Protein AF-A0A2H0A1R1-F1 (afdb_monomer_lite)

Secondary structure (DSSP, 8-state):
-HHHHHHHHHTT-S--EEE-TTS----TT-SSPPPPPSS-EEE-----STTHHHHHHHHHHHHHHHHHHHHHTT-------------HHHHHHTTGGG---EE-SSSEEEE-TTS---PPTTPEEEE---SS-S--S-SHHHHHHHHHHHHH--TT--

Radius of gyration: 24.11 Å; chains: 1; bounding box: 46×32×75 Å

Sequence (158 aa):
SDLIAEIFYDFGLQGVVVESPDVDSDLDWADNPLPRPQEHAVIGYFPKNAELPERCRILETRLSRLTQSFRTQSIDMTCRIAYHDIDEEDWAESWKQYFFTEKITDTLVVKPTWRDYTPNPGEIILEIDPGMAFGTGTHPTTRLCIALIEKYLRPGDT

Foldseek 3Di:
DVVLVVLLVVVVAPDKDWADLPDDLPPVVDPDGDDRDPDIDIGTDDPPDPCVVVSVVVSVVVVVVVCVVVVVVVDNDDDDDDDDDDDPVCVVCVVVVVFAWDDLDPAEIEHAPPDDDDDDPRHDYDHDHDDPDPQSRPDPVSSVVVVVCVVPPDPPDD

Structure (mmCIF, N/CA/C/O backbone):
data_AF-A0A2H0A1R1-F1
#
_entry.id   AF-A0A2H0A1R1-F1
#
loop_
_atom_site.group_PDB
_atom_site.id
_atom_site.type_symbol
_atom_site.label_atom_id
_atom_site.label_alt_id
_atom_site.label_comp_id
_atom_site.label_asym_id
_atom_site.label_entity_id
_atom_site.label_seq_id
_atom_site.pdbx_PDB_ins_code
_atom_site.Cartn_x
_atom_site.Cartn_y
_atom_site.Cartn_z
_atom_site.occupancy
_atom_site.B_iso_or_equiv
_atom_site.auth_seq_id
_atom_site.auth_comp_id
_atom_site.auth_asym_id
_atom_site.auth_atom_id
_atom_site.pdbx_PDB_model_num
ATOM 1 N N . SER A 1 1 ? 8.185 -14.318 -19.144 1.00 68.94 1 SER A N 1
ATOM 2 C CA . SER A 1 1 ? 8.447 -13.397 -18.019 1.00 68.94 1 SER A CA 1
ATOM 3 C C . SER A 1 1 ? 9.938 -13.233 -17.769 1.00 68.94 1 SER A C 1
ATOM 5 O O . SER A 1 1 ? 10.424 -12.113 -17.832 1.00 68.94 1 SER A O 1
ATOM 7 N N . ASP A 1 2 ? 10.676 -14.324 -17.557 1.00 77.25 2 ASP A N 1
ATOM 8 C CA . ASP A 1 2 ? 12.016 -14.283 -16.948 1.00 77.25 2 ASP A CA 1
ATOM 9 C C . ASP A 1 2 ? 13.058 -13.551 -17.802 1.00 77.25 2 ASP A C 1
ATOM 11 O O . ASP A 1 2 ? 13.763 -12.682 -17.306 1.00 77.25 2 ASP A O 1
ATOM 15 N N . LEU A 1 3 ? 13.060 -13.786 -19.117 1.00 80.00 3 LEU A N 1
ATOM 16 C CA . LEU A 1 3 ? 13.933 -13.069 -20.059 1.00 80.00 3 LEU A CA 1
ATOM 17 C C . LEU A 1 3 ? 13.684 -11.554 -20.083 1.00 80.00 3 LEU A C 1
ATOM 19 O O . LEU A 1 3 ? 14.591 -10.770 -20.342 1.00 80.00 3 LEU A O 1
ATOM 23 N N . ILE A 1 4 ? 12.437 -11.134 -19.853 1.00 82.38 4 ILE A N 1
ATOM 24 C CA . ILE A 1 4 ? 12.088 -9.714 -19.779 1.00 82.38 4 ILE A CA 1
ATOM 25 C C . ILE A 1 4 ? 12.510 -9.167 -18.411 1.00 82.38 4 ILE A C 1
ATOM 27 O O . ILE A 1 4 ? 13.081 -8.085 -18.361 1.00 82.38 4 ILE A O 1
ATOM 31 N N . ALA A 1 5 ? 12.305 -9.919 -17.324 1.00 83.62 5 ALA A N 1
ATOM 32 C CA . ALA A 1 5 ? 12.756 -9.551 -15.981 1.00 83.62 5 ALA A CA 1
ATOM 33 C C . ALA A 1 5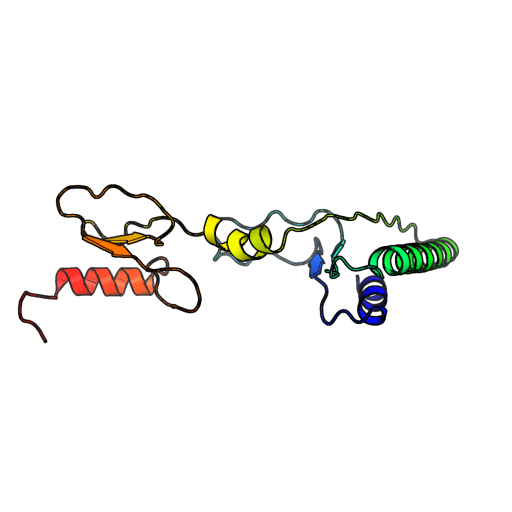 ? 14.281 -9.340 -15.908 1.00 83.62 5 ALA A C 1
ATOM 35 O O . ALA A 1 5 ? 14.726 -8.362 -15.311 1.00 83.62 5 ALA A O 1
ATOM 36 N N . GLU A 1 6 ? 15.077 -10.171 -16.589 1.00 83.94 6 GLU A N 1
ATOM 37 C CA . GLU A 1 6 ? 16.533 -9.988 -16.699 1.00 83.94 6 GLU A CA 1
ATOM 38 C C . GLU A 1 6 ? 16.920 -8.623 -17.282 1.00 83.94 6 GLU A C 1
ATOM 40 O O . GLU A 1 6 ? 17.839 -7.975 -16.783 1.00 83.94 6 GLU A O 1
ATOM 45 N N . ILE A 1 7 ? 16.177 -8.127 -18.280 1.00 84.75 7 ILE A N 1
ATOM 46 C CA . ILE A 1 7 ? 16.421 -6.792 -18.846 1.00 84.75 7 ILE A CA 1
ATOM 47 C C . ILE A 1 7 ? 16.263 -5.713 -17.768 1.00 84.75 7 ILE A C 1
ATOM 49 O O . ILE A 1 7 ? 17.050 -4.771 -17.748 1.00 84.75 7 ILE A O 1
ATOM 53 N N . PHE A 1 8 ? 15.280 -5.839 -16.872 1.00 85.06 8 PHE A N 1
ATOM 54 C CA . PHE A 1 8 ? 15.079 -4.893 -15.770 1.00 85.06 8 PHE A CA 1
ATOM 55 C C . PHE A 1 8 ? 16.181 -4.993 -14.707 1.00 85.06 8 PHE A C 1
ATOM 57 O O . PHE A 1 8 ? 16.644 -3.958 -14.223 1.00 85.06 8 PHE A O 1
ATOM 64 N N . TYR A 1 9 ? 16.641 -6.201 -14.374 1.00 84.62 9 TYR A N 1
ATOM 65 C CA . TYR A 1 9 ? 17.745 -6.394 -13.427 1.00 84.62 9 TYR A CA 1
ATOM 66 C C . TYR A 1 9 ? 19.061 -5.791 -13.931 1.00 84.62 9 TYR A C 1
ATOM 68 O O . TYR A 1 9 ? 19.786 -5.170 -13.154 1.00 84.62 9 TYR A O 1
ATOM 76 N N . ASP A 1 10 ? 19.322 -5.851 -15.237 1.00 84.19 10 ASP A N 1
ATOM 77 C CA . ASP A 1 10 ? 20.468 -5.180 -15.863 1.00 84.19 10 ASP A CA 1
ATOM 78 C C . ASP A 1 10 ? 20.434 -3.649 -15.715 1.00 84.19 10 ASP A C 1
ATOM 80 O O . ASP A 1 10 ? 21.479 -2.996 -15.738 1.00 84.19 10 ASP A O 1
ATOM 84 N N . PHE A 1 11 ? 19.249 -3.056 -15.538 1.00 80.12 11 PHE A N 1
ATOM 85 C CA . PHE A 1 11 ? 19.101 -1.631 -15.225 1.00 80.12 11 PHE A CA 1
ATOM 86 C C . PHE A 1 11 ? 19.274 -1.306 -13.733 1.00 80.12 11 PHE A C 1
ATOM 88 O O . PHE A 1 11 ? 19.057 -0.162 -13.320 1.00 80.12 11 PHE A O 1
ATOM 95 N N . GLY A 1 12 ? 19.677 -2.288 -12.925 1.00 79.56 12 GLY A N 1
ATOM 96 C CA . GLY A 1 12 ? 19.939 -2.130 -11.498 1.00 79.56 12 GLY A CA 1
ATOM 97 C C . GLY A 1 12 ? 18.691 -2.195 -10.621 1.00 79.56 12 GLY A C 1
ATOM 98 O O . GLY A 1 12 ? 18.754 -1.780 -9.463 1.00 79.56 12 GLY A O 1
ATOM 99 N N . LEU A 1 13 ? 17.559 -2.688 -11.138 1.00 83.88 13 LEU A N 1
ATOM 100 C CA . LEU A 1 13 ? 16.393 -2.945 -10.293 1.00 83.88 13 LEU A CA 1
ATOM 101 C C . LEU A 1 13 ? 16.691 -4.115 -9.355 1.00 83.88 13 LEU A C 1
ATOM 103 O O . LEU A 1 13 ? 17.275 -5.114 -9.758 1.00 83.88 13 LEU A O 1
ATOM 107 N N . GLN A 1 14 ? 16.256 -4.000 -8.101 1.00 75.44 14 GLN A N 1
ATOM 108 C CA . GLN A 1 14 ? 16.356 -5.088 -7.120 1.00 75.44 14 GLN A CA 1
ATOM 109 C C . GLN A 1 14 ? 15.141 -6.026 -7.155 1.00 75.44 14 GLN A C 1
ATOM 111 O O . GLN A 1 14 ? 15.187 -7.119 -6.599 1.00 75.44 14 GLN A O 1
ATOM 116 N N . GLY A 1 15 ? 14.058 -5.613 -7.816 1.00 83.75 15 GLY A N 1
ATOM 117 C CA . GLY A 1 15 ? 12.822 -6.375 -7.918 1.00 83.75 15 GLY A CA 1
ATOM 118 C C . GLY A 1 15 ? 11.967 -5.908 -9.090 1.00 83.75 15 GLY A C 1
ATOM 119 O O . GLY A 1 15 ? 12.056 -4.758 -9.520 1.00 83.75 15 GLY A O 1
ATOM 120 N N . VAL A 1 16 ? 11.142 -6.822 -9.592 1.00 88.12 16 VAL A N 1
ATOM 121 C CA . VAL A 1 16 ? 10.103 -6.570 -10.594 1.00 88.12 16 VAL A CA 1
ATOM 122 C C . VAL A 1 16 ? 8.832 -7.290 -10.170 1.00 88.12 16 VAL A C 1
ATOM 124 O O . VAL A 1 16 ? 8.895 -8.314 -9.489 1.00 88.12 16 VAL A O 1
ATOM 127 N N . VAL A 1 17 ? 7.684 -6.768 -10.583 1.00 86.19 17 VAL A N 1
ATOM 128 C CA . VAL A 1 17 ? 6.398 -7.448 -10.432 1.00 86.19 17 VAL A CA 1
ATOM 129 C C . VAL A 1 17 ? 6.138 -8.236 -11.708 1.00 86.19 17 VAL A C 1
ATOM 131 O O . VAL A 1 17 ? 6.242 -7.693 -12.808 1.00 86.19 17 VAL A O 1
ATOM 134 N N . VAL A 1 18 ? 5.835 -9.524 -11.566 1.00 85.19 18 VAL A N 1
ATOM 135 C CA . VAL A 1 18 ? 5.479 -10.401 -12.684 1.00 85.19 18 VAL A CA 1
ATOM 136 C C . VAL A 1 18 ? 4.015 -10.777 -12.540 1.00 85.19 18 VAL A C 1
ATOM 138 O O . VAL A 1 18 ? 3.635 -11.449 -11.584 1.00 85.19 18 VAL A O 1
ATOM 141 N N . GLU A 1 19 ? 3.207 -10.356 -13.502 1.00 83.94 19 GLU A N 1
ATOM 142 C CA . GLU A 1 19 ? 1.811 -10.754 -13.613 1.00 83.94 19 GLU A CA 1
ATOM 143 C C . GLU A 1 19 ? 1.713 -11.927 -14.589 1.00 83.94 19 GLU A C 1
ATOM 145 O O . GLU A 1 19 ? 2.265 -11.889 -15.693 1.00 83.94 19 GLU A O 1
ATOM 150 N N . SER A 1 20 ? 1.035 -12.993 -14.168 1.00 79.81 20 SER A N 1
ATOM 151 C CA . SER A 1 20 ? 0.826 -14.187 -14.981 1.00 79.81 20 SER A CA 1
ATOM 152 C C . SER A 1 20 ? -0.605 -14.694 -14.798 1.00 79.81 20 SER A C 1
ATOM 154 O O . SER A 1 20 ? -1.010 -14.886 -13.648 1.00 79.81 20 SER A O 1
ATOM 156 N N . PRO A 1 21 ? -1.356 -14.951 -15.886 1.00 75.62 21 PRO A N 1
ATOM 157 C CA . PRO A 1 21 ? -2.709 -15.509 -15.807 1.00 75.62 21 PRO A CA 1
ATOM 158 C C . PRO A 1 21 ? -2.766 -16.891 -15.137 1.00 75.62 21 PRO A C 1
ATOM 160 O O . PRO A 1 21 ? -3.806 -17.273 -14.607 1.00 75.62 21 PRO A O 1
ATOM 163 N N . ASP A 1 22 ? -1.650 -17.628 -15.160 1.00 69.62 22 ASP A N 1
ATOM 164 C CA . ASP A 1 22 ? -1.550 -19.011 -14.677 1.00 69.62 22 ASP A CA 1
ATOM 165 C C . ASP A 1 22 ? -1.318 -19.128 -13.160 1.00 69.62 22 ASP A C 1
ATOM 167 O O . ASP A 1 22 ? -1.307 -20.235 -12.622 1.00 69.62 22 ASP A O 1
ATOM 171 N N . VAL A 1 23 ? -1.073 -18.014 -12.460 1.00 63.53 23 VAL A N 1
ATOM 172 C CA . VAL A 1 23 ? -0.890 -18.033 -11.002 1.00 63.53 23 VAL A CA 1
ATOM 173 C C . VAL A 1 23 ? -2.267 -18.032 -10.353 1.00 63.53 23 VAL A C 1
ATOM 175 O O . VAL A 1 23 ? -2.989 -17.036 -10.427 1.00 63.53 23 VAL A O 1
ATOM 178 N N . ASP A 1 24 ? -2.633 -19.148 -9.718 1.00 54.69 24 ASP A N 1
ATOM 179 C CA . ASP A 1 24 ? -3.902 -19.243 -9.004 1.00 54.69 24 ASP A CA 1
ATOM 180 C C . ASP A 1 24 ? -3.944 -18.215 -7.874 1.00 54.69 24 ASP A C 1
ATOM 182 O O . ASP A 1 24 ? -3.167 -18.251 -6.918 1.00 54.69 24 ASP A O 1
ATOM 186 N N . SER A 1 25 ? -4.895 -17.293 -7.982 1.00 54.44 25 SER A N 1
ATOM 187 C CA . SER A 1 25 ? -5.237 -16.340 -6.934 1.00 54.44 25 SER A CA 1
ATOM 188 C C . SER A 1 25 ? -6.095 -16.994 -5.844 1.00 54.44 25 SER A C 1
ATOM 190 O O . SER A 1 25 ? -6.940 -16.306 -5.275 1.00 54.44 25 SER A O 1
ATOM 192 N N . ASP A 1 26 ? -5.921 -18.294 -5.571 1.00 48.81 26 ASP A N 1
ATOM 193 C CA . ASP A 1 26 ? -6.685 -19.112 -4.603 1.00 48.81 26 ASP A CA 1
ATOM 194 C C . ASP A 1 26 ? -6.399 -18.717 -3.139 1.00 48.81 26 ASP A C 1
ATOM 196 O O . ASP A 1 26 ? -6.403 -19.517 -2.203 1.00 48.81 26 ASP A O 1
ATOM 200 N N . LEU A 1 27 ? -6.127 -17.436 -2.930 1.00 51.06 27 LEU A N 1
ATOM 201 C CA . LEU A 1 27 ? -6.045 -16.788 -1.646 1.00 51.06 27 LEU A CA 1
ATOM 202 C C . LEU A 1 27 ? -7.478 -16.448 -1.211 1.00 51.06 27 LEU A C 1
ATOM 204 O O . LEU A 1 27 ? -7.902 -15.295 -1.246 1.00 51.06 27 LEU A O 1
ATOM 208 N N . ASP A 1 28 ? -8.217 -17.480 -0.799 1.00 48.97 28 ASP A N 1
ATOM 209 C CA . ASP A 1 28 ? -9.625 -17.463 -0.343 1.00 48.97 28 ASP A CA 1
ATOM 210 C C . ASP A 1 28 ? -9.840 -16.683 0.982 1.00 48.97 28 ASP A C 1
ATOM 212 O O . ASP A 1 28 ? -10.830 -16.845 1.687 1.00 48.97 28 ASP A O 1
ATOM 216 N N . TRP A 1 29 ? -8.869 -15.853 1.372 1.00 52.03 29 TRP A N 1
ATOM 217 C CA . TRP A 1 29 ? -8.880 -15.019 2.577 1.00 52.03 29 TRP A CA 1
ATOM 218 C C . TRP A 1 29 ? -9.079 -13.531 2.293 1.00 52.03 29 TRP A C 1
ATOM 220 O O . TRP A 1 29 ? -9.160 -12.742 3.235 1.00 52.03 29 TRP A O 1
ATOM 230 N N . ALA A 1 30 ? -9.114 -13.122 1.025 1.00 51.22 30 ALA A N 1
ATOM 231 C CA . ALA A 1 30 ? -9.431 -11.754 0.647 1.00 51.22 30 ALA A CA 1
ATOM 232 C C . ALA A 1 30 ? -10.897 -11.680 0.202 1.00 51.22 30 ALA A C 1
ATOM 234 O O . ALA A 1 30 ? -11.250 -12.221 -0.841 1.00 51.22 30 ALA A O 1
ATOM 235 N N . ASP A 1 31 ? -11.729 -10.940 0.942 1.00 52.44 31 ASP A N 1
ATOM 236 C CA . ASP A 1 31 ? -13.143 -10.680 0.603 1.00 52.44 31 ASP A CA 1
ATOM 237 C C . ASP A 1 31 ? -13.336 -9.984 -0.767 1.00 52.44 31 ASP A C 1
ATOM 239 O O . ASP A 1 31 ? -14.458 -9.817 -1.243 1.00 52.44 31 ASP A O 1
ATOM 243 N N . ASN A 1 32 ? -12.243 -9.573 -1.420 1.00 53.53 32 ASN A N 1
ATOM 244 C CA .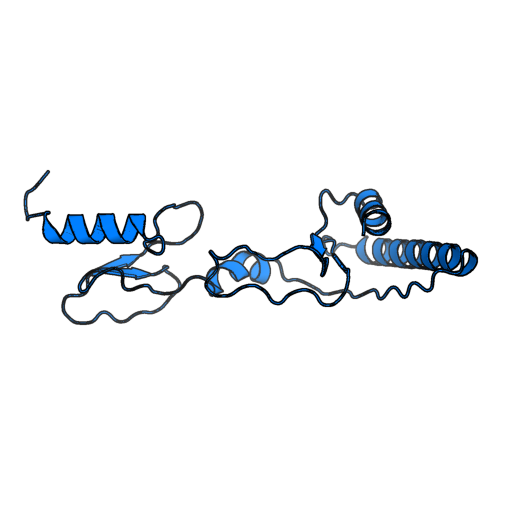 ASN A 1 32 ? -12.237 -8.999 -2.757 1.00 53.53 32 ASN A CA 1
ATOM 245 C C . ASN A 1 32 ? -10.947 -9.402 -3.504 1.00 53.53 32 ASN A C 1
ATOM 247 O O . ASN A 1 32 ? -9.932 -8.704 -3.386 1.00 53.53 32 ASN A O 1
ATOM 251 N N . PRO A 1 33 ? -10.926 -10.539 -4.223 1.00 55.88 33 PRO A N 1
ATOM 252 C CA . PRO A 1 33 ? -9.747 -10.948 -4.976 1.00 55.88 33 PRO A CA 1
ATOM 253 C C . PRO A 1 33 ? -9.431 -9.908 -6.055 1.00 55.88 33 PRO A C 1
ATOM 255 O O . PRO A 1 33 ? -10.320 -9.437 -6.768 1.00 55.88 33 PRO A O 1
ATOM 258 N N . LEU A 1 34 ? -8.151 -9.550 -6.179 1.00 59.44 34 LEU A N 1
ATOM 259 C CA . LEU A 1 34 ? -7.693 -8.695 -7.271 1.00 59.44 34 LEU A CA 1
ATOM 260 C C . LEU A 1 34 ? -8.074 -9.335 -8.618 1.00 59.44 34 LEU A C 1
ATOM 262 O O . LEU A 1 34 ? -8.018 -10.564 -8.750 1.00 59.44 34 LEU A O 1
ATOM 266 N N . PRO A 1 35 ? -8.467 -8.533 -9.625 1.00 62.72 35 PRO A N 1
ATOM 267 C CA . PRO A 1 35 ? -8.802 -9.064 -10.937 1.00 62.72 35 PRO A CA 1
ATOM 268 C C . PRO A 1 35 ? -7.608 -9.834 -11.506 1.00 62.72 35 PRO A C 1
ATOM 270 O O . PRO A 1 35 ? -6.475 -9.353 -11.472 1.00 62.72 35 PRO A O 1
ATOM 273 N N . ARG A 1 36 ? -7.868 -11.036 -12.034 1.00 65.00 36 ARG A N 1
ATOM 274 C CA . ARG A 1 36 ? -6.817 -11.861 -12.635 1.00 65.00 36 ARG A CA 1
ATOM 275 C C . ARG A 1 36 ? -6.222 -11.130 -13.848 1.00 65.00 36 ARG A C 1
ATOM 277 O O . ARG A 1 36 ? -6.992 -10.667 -14.699 1.00 65.00 36 ARG A O 1
ATOM 284 N N . PRO A 1 37 ? -4.886 -11.033 -13.953 1.00 70.12 37 PRO A N 1
ATOM 285 C CA . PRO A 1 37 ? -4.253 -10.453 -15.126 1.00 70.12 37 PRO A CA 1
ATOM 286 C C . PRO A 1 37 ? -4.610 -11.285 -16.364 1.00 70.12 37 PRO A C 1
ATOM 288 O O . PRO A 1 37 ? -4.574 -12.513 -16.334 1.00 70.12 37 PRO A O 1
ATOM 291 N N . GLN A 1 38 ? -4.996 -10.611 -17.450 1.00 74.94 38 GLN A N 1
ATOM 292 C CA . GLN A 1 38 ? -5.395 -11.268 -18.706 1.00 74.94 38 GLN A CA 1
ATOM 293 C C . GLN A 1 38 ? -4.197 -11.601 -19.602 1.00 74.94 38 GLN A C 1
ATOM 295 O O . GLN A 1 38 ? -4.294 -12.456 -20.479 1.00 74.94 38 GLN A O 1
ATOM 300 N N . GLU A 1 39 ? -3.070 -10.928 -19.381 1.00 80.44 39 GLU A N 1
ATOM 301 C CA . GLU A 1 39 ? -1.854 -11.036 -20.179 1.00 80.44 39 GLU A CA 1
ATOM 302 C C . GLU A 1 39 ? -0.642 -11.162 -19.250 1.00 80.44 39 GLU A C 1
ATOM 304 O O . GLU A 1 39 ? -0.683 -10.738 -18.095 1.00 80.44 39 GLU A O 1
ATOM 309 N N . HIS A 1 40 ? 0.455 -11.735 -19.749 1.00 83.12 40 HIS A N 1
ATOM 310 C CA . HIS A 1 40 ? 1.712 -11.730 -19.005 1.00 83.12 40 HIS A CA 1
ATOM 311 C C . HIS A 1 40 ? 2.332 -10.331 -19.032 1.00 83.12 40 HIS A C 1
ATOM 313 O O . HIS A 1 40 ? 2.615 -9.802 -20.110 1.00 83.12 40 HIS A O 1
ATOM 319 N N . ALA A 1 41 ? 2.635 -9.777 -17.860 1.00 85.81 41 ALA A N 1
ATOM 320 C CA . ALA A 1 41 ? 3.299 -8.484 -17.738 1.00 85.81 41 ALA A CA 1
ATOM 321 C C . ALA A 1 41 ? 4.501 -8.556 -16.791 1.00 85.81 41 ALA A C 1
ATOM 323 O O . ALA A 1 41 ? 4.533 -9.332 -15.838 1.00 85.81 41 ALA A O 1
ATOM 324 N N . VAL A 1 42 ? 5.513 -7.736 -17.075 1.00 87.19 42 VAL A N 1
ATOM 325 C CA . VAL A 1 42 ? 6.649 -7.496 -16.179 1.00 87.19 42 VAL A CA 1
ATOM 326 C C . VAL A 1 42 ? 6.720 -5.997 -15.936 1.00 87.19 42 VAL A C 1
ATOM 328 O O . VAL A 1 42 ? 6.882 -5.224 -16.881 1.00 87.19 42 VAL A O 1
ATOM 331 N N . ILE A 1 43 ? 6.580 -5.597 -14.677 1.00 89.25 43 ILE A N 1
ATOM 332 C CA . ILE A 1 43 ? 6.500 -4.201 -14.255 1.00 89.25 43 ILE A CA 1
ATOM 333 C C . ILE A 1 43 ? 7.726 -3.893 -13.397 1.00 89.25 43 ILE A C 1
ATOM 335 O O . ILE A 1 43 ? 7.997 -4.565 -12.400 1.00 89.25 43 ILE A O 1
ATOM 339 N N . GLY A 1 44 ? 8.477 -2.868 -13.796 1.00 88.62 44 GLY A N 1
ATOM 340 C CA . GLY A 1 44 ? 9.625 -2.353 -13.059 1.00 88.62 44 GLY A CA 1
ATOM 341 C C . GLY A 1 44 ? 9.420 -0.890 -12.689 1.00 88.62 44 GLY A C 1
ATOM 342 O O . GLY A 1 44 ? 8.920 -0.108 -13.498 1.00 88.62 44 GLY A O 1
ATOM 343 N N . TYR A 1 45 ? 9.831 -0.521 -11.479 1.00 87.62 45 TYR A N 1
ATOM 344 C CA . TYR A 1 45 ? 9.729 0.842 -10.968 1.00 87.62 45 TYR A CA 1
ATOM 345 C C . TYR A 1 45 ? 11.076 1.547 -11.092 1.00 87.62 45 TYR A C 1
ATOM 347 O O . TYR A 1 45 ? 12.109 1.015 -10.682 1.00 87.62 45 TYR A O 1
ATOM 355 N N . PHE A 1 46 ? 11.063 2.753 -11.655 1.00 86.50 46 PHE A N 1
ATOM 356 C CA . PHE A 1 46 ? 12.256 3.569 -11.849 1.00 86.50 46 PHE A CA 1
ATOM 357 C C . PHE A 1 46 ? 12.076 4.938 -11.196 1.00 86.50 46 PHE A C 1
ATOM 359 O O . PHE A 1 46 ? 11.010 5.537 -11.345 1.00 86.50 46 PHE A O 1
ATOM 366 N N . PRO A 1 47 ? 13.111 5.482 -10.532 1.00 84.94 47 PRO A N 1
ATOM 367 C CA . PRO A 1 47 ? 13.069 6.861 -10.075 1.00 84.94 47 PRO A CA 1
ATOM 368 C C . PRO A 1 47 ? 13.011 7.806 -11.280 1.00 84.94 47 PRO A C 1
ATOM 370 O O . PRO A 1 47 ? 13.772 7.656 -12.243 1.00 84.94 47 PRO A O 1
ATOM 373 N N . LYS A 1 48 ? 12.136 8.813 -11.215 1.00 85.25 48 LYS A N 1
ATOM 374 C CA . LYS A 1 48 ? 12.007 9.844 -12.250 1.00 85.25 48 LYS A CA 1
ATOM 375 C C . LYS A 1 48 ? 13.175 10.825 -12.169 1.00 85.25 48 LYS A C 1
ATOM 377 O O . LYS A 1 48 ? 13.101 11.869 -11.530 1.00 85.25 48 LYS A O 1
ATOM 382 N N . ASN A 1 49 ? 14.285 10.458 -12.800 1.00 88.19 49 ASN A N 1
ATOM 383 C CA . ASN A 1 49 ? 15.519 11.238 -12.835 1.00 88.19 49 ASN A CA 1
ATOM 384 C C . ASN A 1 49 ? 15.964 11.530 -14.282 1.00 88.19 49 ASN A C 1
ATOM 386 O O . ASN A 1 49 ? 15.334 11.097 -15.248 1.00 88.19 49 ASN A O 1
ATOM 390 N N . ALA A 1 50 ? 17.069 12.263 -14.441 1.00 87.75 50 ALA A N 1
ATOM 391 C CA . ALA A 1 50 ? 17.598 12.641 -15.755 1.00 87.75 50 ALA A CA 1
ATOM 392 C C . ALA A 1 50 ? 18.033 11.445 -16.630 1.00 87.75 50 ALA A C 1
ATOM 394 O O . ALA A 1 50 ? 18.162 11.593 -17.842 1.00 87.75 50 ALA A O 1
ATOM 395 N N . GLU A 1 51 ? 18.250 10.267 -16.038 1.00 86.31 51 GLU A N 1
ATOM 396 C CA . GLU A 1 51 ? 18.661 9.051 -16.749 1.00 86.31 51 GLU A CA 1
ATOM 397 C C . GLU A 1 51 ? 17.471 8.248 -17.290 1.00 86.31 51 GLU A C 1
ATOM 399 O O . GLU A 1 51 ? 17.657 7.399 -18.163 1.00 86.31 51 GLU A O 1
ATOM 404 N N . LEU A 1 52 ? 16.251 8.505 -16.798 1.00 86.81 52 LEU A N 1
ATOM 405 C CA . LEU A 1 52 ? 15.048 7.758 -17.169 1.00 86.81 52 LEU A CA 1
ATOM 406 C C . LEU A 1 52 ? 14.826 7.686 -18.694 1.00 86.81 52 LEU A C 1
ATOM 408 O O . LEU A 1 52 ? 14.611 6.578 -19.187 1.00 86.81 52 LEU A O 1
ATOM 412 N N . PRO A 1 53 ? 14.938 8.783 -19.476 1.00 88.62 53 PRO A N 1
ATOM 413 C CA . PRO A 1 53 ? 14.723 8.717 -20.923 1.00 88.62 53 PRO A CA 1
ATOM 414 C C . PRO A 1 53 ? 15.712 7.790 -21.640 1.00 88.62 53 PRO A C 1
ATOM 416 O O . PRO A 1 53 ? 15.331 7.063 -22.558 1.00 88.62 53 PRO A O 1
ATOM 419 N N . GLU A 1 54 ? 16.975 7.780 -21.206 1.00 88.62 54 GLU A N 1
ATOM 420 C CA . GLU A 1 54 ? 17.997 6.908 -21.789 1.00 88.62 54 GLU A CA 1
ATOM 421 C C . GLU A 1 54 ? 17.736 5.442 -21.431 1.00 88.62 54 GLU A C 1
ATOM 423 O O . GLU A 1 54 ? 17.812 4.565 -22.293 1.00 88.62 54 GLU A O 1
ATOM 428 N N . ARG A 1 55 ? 17.332 5.166 -20.185 1.00 86.81 55 ARG A N 1
ATOM 429 C CA . ARG A 1 55 ? 16.933 3.816 -19.758 1.00 86.81 55 ARG A CA 1
ATOM 430 C C . ARG A 1 55 ? 15.748 3.296 -20.576 1.00 86.81 55 ARG A C 1
ATOM 432 O O . ARG A 1 55 ? 15.812 2.167 -21.063 1.00 86.81 55 ARG A O 1
ATOM 439 N N . CYS A 1 56 ? 14.723 4.121 -20.807 1.00 87.69 56 CYS A N 1
ATOM 440 C CA . CYS A 1 56 ? 13.581 3.766 -21.658 1.00 87.69 56 CYS A CA 1
ATOM 441 C C . CYS A 1 56 ? 14.024 3.408 -23.082 1.00 87.69 56 CYS A C 1
ATOM 443 O O . CYS A 1 56 ? 13.651 2.357 -23.600 1.00 87.69 56 CYS A O 1
ATOM 445 N N . ARG A 1 57 ? 14.903 4.218 -23.682 1.00 88.44 57 ARG A N 1
ATOM 446 C CA . ARG A 1 57 ? 15.434 3.967 -25.028 1.00 88.44 57 ARG A CA 1
ATOM 447 C C . ARG A 1 57 ? 16.222 2.655 -25.119 1.00 88.44 57 ARG A C 1
ATOM 449 O O . ARG A 1 57 ? 16.088 1.907 -26.095 1.00 88.44 57 ARG A O 1
ATOM 456 N N . ILE A 1 58 ? 17.066 2.361 -24.128 1.00 88.19 58 ILE A N 1
ATOM 457 C CA . ILE A 1 58 ? 17.825 1.102 -24.083 1.00 88.19 58 ILE A CA 1
ATOM 458 C C . ILE A 1 58 ? 16.860 -0.083 -23.931 1.00 88.19 58 ILE A C 1
ATOM 460 O O . ILE A 1 58 ? 17.044 -1.102 -24.603 1.00 88.19 58 ILE A O 1
ATOM 464 N N . LEU A 1 59 ? 15.821 0.053 -23.102 1.00 87.56 59 LEU A N 1
ATOM 465 C CA . LEU A 1 59 ? 14.808 -0.978 -22.874 1.00 87.56 59 LEU A CA 1
ATOM 466 C C . LEU A 1 59 ? 14.034 -1.292 -24.163 1.00 87.56 59 LEU A C 1
ATOM 468 O O . LEU A 1 59 ? 13.980 -2.454 -24.569 1.00 87.56 59 LEU A O 1
ATOM 472 N N . GLU A 1 60 ? 13.544 -0.271 -24.869 1.00 88.75 60 GLU A N 1
ATOM 473 C CA . GLU A 1 60 ? 12.891 -0.417 -26.179 1.00 88.75 60 GLU A CA 1
ATOM 474 C C . GLU A 1 60 ? 13.804 -1.106 -27.203 1.00 88.75 60 GLU A C 1
ATOM 476 O O . GLU A 1 60 ? 13.380 -2.011 -27.929 1.00 88.75 60 GLU A O 1
ATOM 481 N N . THR A 1 61 ? 15.086 -0.729 -27.234 1.00 87.94 61 THR A N 1
ATOM 482 C CA . THR A 1 61 ? 16.073 -1.320 -28.149 1.00 87.94 61 THR A CA 1
ATOM 483 C C . THR A 1 61 ? 16.298 -2.803 -27.847 1.00 87.94 61 THR A C 1
ATOM 485 O O . THR A 1 61 ? 16.347 -3.625 -28.766 1.00 87.94 61 THR A O 1
ATOM 488 N N . ARG A 1 62 ? 16.439 -3.170 -26.568 1.00 87.25 62 ARG A N 1
ATOM 489 C CA . ARG A 1 62 ? 16.645 -4.563 -26.143 1.00 87.25 62 ARG A CA 1
ATOM 490 C C . ARG A 1 62 ? 15.412 -5.421 -26.416 1.00 87.25 62 ARG A C 1
ATOM 492 O O . ARG A 1 62 ? 15.555 -6.504 -26.980 1.00 87.25 62 ARG A O 1
ATOM 499 N N . LEU A 1 63 ? 14.216 -4.917 -26.115 1.00 85.44 63 LEU A N 1
ATOM 500 C CA . LEU A 1 63 ? 12.956 -5.614 -26.391 1.00 85.44 63 LEU A CA 1
ATOM 501 C C . LEU A 1 63 ? 12.705 -5.787 -27.894 1.00 85.44 63 LEU A C 1
ATOM 503 O O . LEU A 1 63 ? 12.274 -6.855 -28.330 1.00 85.44 63 LEU A O 1
ATOM 507 N N . SER A 1 64 ? 13.051 -4.790 -28.711 1.00 84.75 64 SER A N 1
ATOM 508 C CA . SER A 1 64 ? 12.964 -4.899 -30.174 1.00 84.75 64 SER A CA 1
ATOM 509 C C . SER A 1 64 ? 13.890 -5.989 -30.723 1.00 84.75 64 SER A C 1
ATOM 511 O O . SER A 1 64 ? 13.495 -6.780 -31.576 1.00 84.75 64 SER A O 1
ATOM 513 N N . ARG A 1 65 ? 15.119 -6.091 -30.200 1.00 85.31 65 ARG A N 1
ATOM 514 C CA . ARG A 1 65 ? 16.058 -7.159 -30.590 1.00 85.31 65 ARG A CA 1
ATOM 515 C C . ARG A 1 65 ? 15.554 -8.536 -30.181 1.00 85.31 65 ARG A C 1
ATOM 517 O O . ARG A 1 65 ? 15.641 -9.476 -30.965 1.00 85.31 65 ARG A O 1
ATOM 524 N N . LEU A 1 66 ? 15.017 -8.634 -28.971 1.00 82.62 66 LEU A N 1
ATOM 525 C CA . LEU A 1 66 ? 14.496 -9.874 -28.417 1.00 82.62 66 LEU A CA 1
ATOM 526 C C . LEU A 1 66 ? 13.260 -10.352 -29.203 1.00 82.62 66 LEU A C 1
ATOM 528 O O . LEU A 1 66 ? 13.200 -11.499 -29.634 1.00 82.62 66 LEU A O 1
ATOM 532 N N . THR A 1 67 ? 12.310 -9.465 -29.509 1.00 81.62 67 THR A N 1
ATOM 533 C CA . THR A 1 67 ? 11.153 -9.808 -30.362 1.00 81.62 67 THR A CA 1
ATOM 534 C C . THR A 1 67 ? 11.576 -10.211 -31.781 1.00 81.62 67 THR A C 1
ATOM 536 O O . THR A 1 67 ? 11.019 -11.153 -32.347 1.00 81.62 67 THR A O 1
ATOM 539 N N . GLN A 1 68 ? 12.607 -9.576 -32.348 1.00 80.06 68 GLN A N 1
ATOM 540 C CA . GLN A 1 68 ? 13.152 -9.949 -33.657 1.00 80.06 68 GLN A CA 1
ATOM 541 C C . GLN A 1 68 ? 13.831 -11.331 -33.655 1.00 80.06 68 GLN A C 1
ATOM 543 O O . GLN A 1 68 ? 13.667 -12.097 -34.613 1.00 80.06 68 GLN A O 1
ATOM 548 N N . SER A 1 69 ? 14.560 -11.692 -32.593 1.00 79.06 69 SER A N 1
ATOM 549 C CA . SER A 1 69 ? 15.172 -13.022 -32.491 1.00 79.06 69 SER A CA 1
ATOM 550 C C . SER A 1 69 ? 14.120 -14.127 -32.365 1.00 79.06 69 SER A C 1
ATOM 552 O O . SER A 1 69 ? 14.265 -15.170 -33.001 1.00 79.06 69 SER A O 1
ATOM 554 N N . PHE A 1 70 ? 13.022 -13.883 -31.642 1.00 76.75 70 PHE A N 1
ATOM 555 C CA . PHE A 1 70 ? 11.919 -14.846 -31.516 1.00 76.75 70 PHE A CA 1
ATOM 556 C C . PHE A 1 70 ? 11.105 -15.023 -32.801 1.00 76.75 70 PHE A C 1
ATOM 558 O O . PHE A 1 70 ? 10.771 -16.155 -33.156 1.00 76.75 70 PHE A O 1
ATOM 565 N N . ARG A 1 71 ? 10.894 -13.949 -33.578 1.00 69.19 71 ARG A N 1
ATOM 566 C CA . ARG A 1 71 ? 10.280 -14.052 -34.917 1.00 69.19 71 ARG A CA 1
ATOM 567 C C . ARG A 1 71 ? 11.060 -14.977 -35.848 1.00 69.19 71 ARG A C 1
ATOM 569 O O . ARG A 1 71 ? 10.465 -15.714 -36.627 1.00 69.19 71 ARG A O 1
ATOM 576 N N . THR A 1 72 ? 12.387 -14.979 -35.738 1.00 67.88 72 THR A N 1
ATOM 577 C CA . THR A 1 72 ? 13.265 -15.859 -36.530 1.00 67.88 72 THR A CA 1
ATOM 578 C C . THR A 1 72 ? 13.091 -17.338 -36.150 1.00 67.88 72 THR A C 1
ATOM 580 O O . THR A 1 72 ? 13.340 -18.223 -36.963 1.00 67.88 72 THR A O 1
ATOM 583 N N . GLN A 1 73 ? 12.609 -17.615 -34.937 1.00 68.31 73 GLN A N 1
ATOM 584 C CA . GLN A 1 73 ? 12.344 -18.957 -34.413 1.00 68.31 73 GLN A CA 1
ATOM 585 C C . GLN A 1 73 ? 10.875 -19.395 -34.570 1.00 68.31 73 GLN A C 1
ATOM 587 O O . GLN A 1 73 ? 10.481 -20.410 -34.007 1.00 68.31 73 GLN A O 1
ATOM 592 N N . SER A 1 74 ? 10.074 -18.678 -35.372 1.00 63.47 74 SER A N 1
ATOM 593 C CA . SER A 1 74 ? 8.647 -18.967 -35.624 1.00 63.47 74 SER A CA 1
ATOM 594 C C . SER A 1 74 ? 7.732 -18.847 -34.396 1.00 63.47 74 SER A C 1
ATOM 596 O O . SER A 1 74 ? 6.643 -19.417 -34.382 1.00 63.47 74 SER A O 1
ATOM 598 N N . ILE A 1 75 ? 8.149 -18.089 -33.379 1.00 70.69 75 ILE A N 1
ATOM 599 C CA . ILE A 1 75 ? 7.318 -17.741 -32.222 1.00 70.69 75 ILE A CA 1
ATOM 600 C C . ILE A 1 75 ? 6.827 -16.308 -32.427 1.00 70.69 75 ILE A C 1
ATOM 602 O O . ILE A 1 75 ? 7.631 -15.372 -32.467 1.00 70.69 75 ILE A O 1
ATOM 606 N N . ASP A 1 76 ? 5.514 -16.133 -32.579 1.00 67.69 76 ASP A N 1
ATOM 607 C CA . ASP A 1 76 ? 4.911 -14.804 -32.668 1.00 67.69 76 ASP A CA 1
ATOM 608 C C . ASP A 1 76 ? 4.705 -14.251 -31.257 1.00 67.69 76 A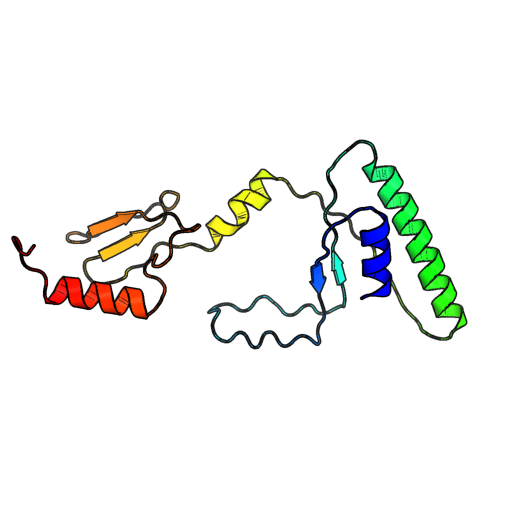SP A C 1
ATOM 610 O O . ASP A 1 76 ? 3.807 -14.663 -30.525 1.00 67.69 76 ASP A O 1
ATOM 614 N N . MET A 1 77 ? 5.597 -13.352 -30.851 1.00 70.75 77 MET A N 1
ATOM 615 C CA . MET A 1 77 ? 5.515 -12.657 -29.575 1.00 70.75 77 MET A CA 1
ATOM 616 C C . MET A 1 77 ? 5.343 -11.168 -29.838 1.00 70.75 77 MET A C 1
ATOM 618 O O . MET A 1 77 ? 6.227 -10.509 -30.394 1.00 70.75 77 MET A O 1
ATOM 622 N N . THR A 1 78 ? 4.206 -10.634 -29.402 1.00 75.50 78 THR A N 1
ATOM 623 C CA . THR A 1 78 ? 3.941 -9.198 -29.418 1.00 75.50 78 THR A CA 1
ATOM 624 C C . THR A 1 78 ? 4.243 -8.640 -28.036 1.00 75.50 78 THR A C 1
ATOM 626 O O . THR A 1 78 ? 3.685 -9.093 -27.045 1.00 75.50 78 THR A O 1
ATOM 629 N N . CYS A 1 79 ? 5.150 -7.670 -27.966 1.00 76.38 79 CYS A N 1
ATOM 630 C CA . CYS A 1 79 ? 5.471 -6.968 -26.730 1.00 76.38 79 CYS A CA 1
ATOM 631 C C . CYS A 1 79 ? 4.955 -5.535 -26.839 1.00 76.38 79 CYS A C 1
ATOM 633 O O . CYS A 1 79 ? 5.266 -4.835 -27.805 1.00 76.38 79 CYS A O 1
ATOM 635 N N . ARG A 1 80 ? 4.166 -5.106 -25.855 1.00 83.81 80 ARG A N 1
ATOM 636 C CA . ARG A 1 80 ? 3.724 -3.722 -25.710 1.00 83.81 80 ARG A CA 1
ATOM 637 C C . ARG A 1 80 ? 4.420 -3.118 -24.502 1.00 83.81 80 ARG A C 1
ATOM 639 O O . ARG A 1 80 ? 4.423 -3.709 -23.430 1.00 83.81 80 ARG A O 1
ATOM 646 N N . ILE A 1 81 ? 4.980 -1.930 -24.687 1.00 86.31 81 ILE A N 1
ATOM 647 C CA . ILE A 1 81 ? 5.599 -1.156 -23.613 1.00 86.31 81 ILE A CA 1
ATOM 648 C C . ILE A 1 81 ? 4.637 -0.026 -23.250 1.00 86.31 81 ILE A C 1
ATOM 650 O O . ILE A 1 81 ? 4.078 0.628 -24.135 1.00 86.31 81 ILE A O 1
ATOM 654 N N . ALA A 1 82 ? 4.419 0.178 -21.955 1.00 88.12 82 ALA A N 1
ATOM 655 C CA . ALA A 1 82 ? 3.624 1.274 -21.424 1.00 88.12 82 ALA A CA 1
ATOM 656 C C . ALA A 1 82 ? 4.368 1.911 -20.249 1.00 88.12 82 ALA A C 1
ATOM 658 O O . ALA A 1 82 ? 4.963 1.209 -19.434 1.00 88.12 82 ALA A O 1
ATOM 659 N N . TYR A 1 83 ? 4.315 3.237 -20.170 1.00 88.38 83 TYR A N 1
ATOM 660 C CA . TYR A 1 83 ? 4.920 4.020 -19.100 1.00 88.38 83 TYR A CA 1
ATOM 661 C C . TYR A 1 83 ? 3.816 4.732 -18.331 1.00 88.38 83 TYR A C 1
ATOM 663 O O . TYR A 1 83 ? 2.919 5.312 -18.943 1.00 88.38 83 TYR A O 1
ATOM 671 N N . HIS A 1 84 ? 3.899 4.691 -17.007 1.00 87.19 84 HIS A N 1
ATOM 672 C CA . HIS A 1 84 ? 2.976 5.379 -16.117 1.00 87.19 84 HIS A CA 1
ATOM 673 C C . HIS A 1 84 ? 3.795 6.120 -15.066 1.00 87.19 84 HIS A C 1
ATOM 675 O O . HIS A 1 84 ? 4.675 5.528 -14.440 1.00 87.19 84 HIS A O 1
ATOM 681 N N . ASP A 1 85 ? 3.522 7.412 -14.911 1.00 85.88 85 ASP A N 1
ATOM 682 C CA . ASP A 1 85 ? 4.029 8.178 -13.780 1.00 85.88 85 ASP A CA 1
ATOM 683 C C . ASP A 1 85 ? 3.245 7.760 -12.528 1.00 85.88 85 ASP A C 1
ATOM 685 O O . ASP A 1 85 ? 2.024 7.605 -12.581 1.00 85.88 85 ASP A O 1
ATOM 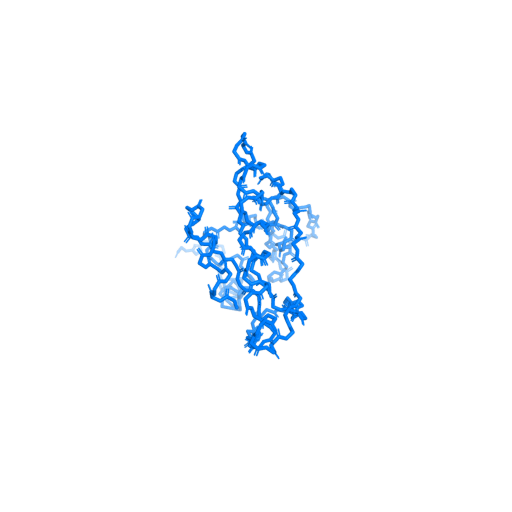689 N N . ILE A 1 86 ? 3.957 7.547 -11.423 1.00 81.69 86 ILE A N 1
ATOM 690 C CA . ILE A 1 86 ? 3.373 7.215 -10.123 1.00 81.69 86 ILE A CA 1
ATOM 691 C C . ILE A 1 86 ? 3.894 8.251 -9.139 1.00 81.69 86 ILE A C 1
ATOM 693 O O . ILE A 1 86 ? 5.106 8.350 -8.935 1.00 81.69 86 ILE A O 1
ATOM 697 N N . ASP A 1 87 ? 2.981 9.018 -8.555 1.00 79.38 87 ASP A N 1
ATOM 698 C CA . ASP A 1 87 ? 3.318 9.971 -7.509 1.00 79.38 87 ASP A CA 1
ATOM 699 C C . ASP A 1 87 ? 3.616 9.214 -6.205 1.00 79.38 87 ASP A C 1
ATOM 701 O O . ASP A 1 87 ? 2.876 8.320 -5.789 1.00 79.38 87 ASP A O 1
ATOM 705 N N . GLU A 1 88 ? 4.746 9.535 -5.571 1.00 70.50 88 GLU A N 1
ATOM 706 C CA . GLU A 1 88 ? 5.248 8.814 -4.391 1.00 70.50 88 GLU A CA 1
ATOM 707 C C . GLU A 1 88 ? 4.292 8.936 -3.194 1.00 70.50 88 GLU A C 1
ATOM 709 O O . GLU A 1 88 ? 4.101 7.968 -2.456 1.00 70.50 88 GLU A O 1
ATOM 714 N N . GLU A 1 89 ? 3.635 10.092 -3.050 1.00 65.00 89 GLU A N 1
ATOM 715 C CA . GLU A 1 89 ? 2.598 10.327 -2.038 1.00 65.00 89 GLU A CA 1
ATOM 716 C C . GLU A 1 89 ? 1.366 9.445 -2.280 1.00 65.00 89 GLU A C 1
ATOM 718 O O . GLU A 1 89 ? 0.911 8.769 -1.358 1.00 65.00 89 GLU A O 1
ATOM 723 N N . ASP A 1 90 ? 0.880 9.358 -3.522 1.00 65.50 90 ASP A N 1
ATOM 724 C CA . ASP A 1 90 ? -0.256 8.497 -3.866 1.00 65.50 90 ASP A CA 1
ATOM 725 C C . ASP A 1 90 ? 0.073 7.022 -3.627 1.00 65.50 90 ASP A C 1
ATOM 727 O O . ASP A 1 90 ? -0.758 6.279 -3.106 1.00 65.50 90 ASP A O 1
ATOM 731 N N . TRP A 1 91 ? 1.295 6.580 -3.937 1.00 67.75 91 TRP A N 1
ATOM 732 C CA . TRP A 1 91 ? 1.724 5.212 -3.643 1.00 67.75 91 TRP A CA 1
ATOM 733 C C . TRP A 1 91 ? 1.774 4.942 -2.136 1.00 67.75 91 TRP A C 1
ATOM 735 O O . TRP A 1 91 ? 1.201 3.951 -1.669 1.00 67.75 91 TRP A O 1
ATOM 745 N N . ALA A 1 92 ? 2.407 5.838 -1.373 1.00 69.56 92 ALA A N 1
ATOM 746 C CA . ALA A 1 92 ? 2.562 5.715 0.072 1.00 69.56 92 ALA A CA 1
ATOM 747 C C . ALA A 1 92 ? 1.228 5.778 0.825 1.00 69.56 92 ALA A C 1
ATOM 749 O O . ALA A 1 92 ? 1.138 5.247 1.927 1.00 69.56 92 ALA A O 1
ATOM 750 N N . GLU A 1 93 ? 0.195 6.381 0.241 1.00 72.88 93 GLU A N 1
ATOM 751 C CA . GLU A 1 93 ? -1.131 6.529 0.843 1.00 72.88 93 GLU A CA 1
ATOM 752 C C . GLU A 1 93 ? -2.164 5.555 0.247 1.00 72.88 93 GLU A C 1
ATOM 754 O O . GLU A 1 93 ? -3.211 5.312 0.852 1.00 72.88 93 GLU A O 1
ATOM 759 N N . SER A 1 94 ? -1.859 4.920 -0.892 1.00 74.44 94 SER A N 1
ATOM 760 C CA . SER A 1 94 ? -2.770 4.017 -1.613 1.00 74.44 94 SER A CA 1
ATOM 761 C C . SER A 1 94 ? -3.273 2.849 -0.768 1.00 74.44 94 SER A C 1
ATOM 763 O O . SER A 1 94 ? -4.364 2.346 -1.013 1.00 74.44 94 SER A O 1
ATOM 765 N N . TRP A 1 95 ? -2.533 2.409 0.247 1.00 76.25 95 TRP A N 1
ATOM 766 C CA . TRP A 1 95 ? -2.984 1.333 1.126 1.00 76.25 95 TRP A CA 1
ATOM 767 C C . TRP A 1 95 ? -4.106 1.786 2.075 1.00 76.25 95 TRP A C 1
ATOM 769 O O . TRP A 1 95 ? -4.967 0.979 2.426 1.00 76.25 95 TRP A O 1
ATOM 779 N N . LYS A 1 96 ? -4.158 3.075 2.451 1.00 81.25 96 LYS A N 1
ATOM 780 C CA . LYS A 1 96 ? -5.147 3.623 3.400 1.00 81.25 96 LYS A CA 1
ATOM 781 C C . LYS A 1 96 ? -6.580 3.503 2.895 1.00 81.25 96 LYS A C 1
ATOM 783 O O . LYS A 1 96 ? -7.504 3.371 3.702 1.00 81.25 96 LYS A O 1
ATOM 788 N N . GLN A 1 97 ? -6.771 3.509 1.573 1.00 77.31 97 GLN A N 1
ATOM 789 C CA . GLN A 1 97 ? -8.092 3.397 0.948 1.00 77.31 97 GLN A CA 1
ATOM 790 C C . GLN A 1 97 ? -8.765 2.042 1.213 1.00 77.31 97 GLN A C 1
ATOM 792 O O . GLN A 1 97 ? -9.992 1.967 1.210 1.00 77.31 97 GLN A O 1
ATOM 797 N N . TYR A 1 98 ? -7.975 1.001 1.492 1.00 77.06 98 TYR A N 1
ATOM 798 C CA . TYR A 1 98 ? -8.463 -0.353 1.757 1.00 77.06 98 TYR A CA 1
ATOM 799 C C . TYR A 1 98 ? -8.834 -0.588 3.227 1.00 77.06 98 TYR A C 1
ATOM 801 O O . TYR A 1 98 ? -9.360 -1.647 3.558 1.00 77.06 98 TYR A O 1
ATOM 809 N N . PHE A 1 99 ? -8.598 0.389 4.110 1.00 79.94 99 PHE A N 1
ATOM 810 C CA . PHE A 1 99 ? -8.975 0.304 5.518 1.00 79.94 99 PHE A CA 1
ATOM 811 C C . PHE A 1 99 ? -10.220 1.142 5.804 1.00 79.94 99 PHE A C 1
ATOM 813 O O . PHE A 1 99 ? -10.279 2.347 5.521 1.00 79.94 99 PHE A O 1
ATOM 820 N N . PHE A 1 100 ? -11.225 0.481 6.367 1.00 83.44 100 PHE A N 1
ATOM 821 C CA . PHE A 1 100 ? -12.544 1.035 6.642 1.00 83.44 100 PHE A CA 1
ATOM 822 C C . PHE A 1 100 ? -12.831 1.039 8.143 1.00 83.44 100 PHE A C 1
ATOM 824 O O . PHE A 1 100 ? -12.138 0.401 8.934 1.00 83.44 100 PHE A O 1
ATOM 831 N N . THR A 1 101 ? -13.842 1.809 8.534 1.00 87.94 101 THR A N 1
ATOM 832 C CA . THR A 1 101 ? -14.392 1.754 9.887 1.00 87.94 101 THR A CA 1
ATOM 833 C C . THR A 1 101 ? -15.141 0.443 10.074 1.00 87.94 101 THR A C 1
ATOM 835 O O . THR A 1 101 ? -16.014 0.112 9.276 1.00 87.94 101 THR A O 1
ATOM 838 N N . GLU A 1 102 ? -14.827 -0.268 11.150 1.00 87.12 102 GLU A N 1
ATOM 839 C CA . GLU A 1 102 ? -15.339 -1.599 11.437 1.00 87.12 102 GLU A CA 1
ATOM 840 C C . GLU A 1 102 ? -16.040 -1.626 12.788 1.00 87.12 102 GLU A C 1
ATOM 842 O O . GLU A 1 102 ? -15.464 -1.317 13.836 1.00 87.12 102 GLU A O 1
ATOM 847 N N . LYS A 1 103 ? -17.303 -2.045 12.777 1.00 88.81 103 LYS A N 1
ATOM 848 C CA . LYS A 1 103 ? -18.047 -2.299 14.006 1.00 88.81 103 LYS A CA 1
ATOM 849 C C . LYS A 1 103 ? -17.688 -3.693 14.505 1.00 88.81 103 LYS A C 1
ATOM 851 O O . LYS A 1 103 ? -18.071 -4.689 13.889 1.00 88.81 103 LYS A O 1
ATOM 856 N N . ILE A 1 104 ? -16.936 -3.770 15.603 1.00 86.50 104 ILE A N 1
ATOM 857 C CA . ILE A 1 104 ? -16.418 -5.032 16.152 1.00 86.50 104 ILE A CA 1
ATOM 858 C C . ILE A 1 104 ? -17.490 -5.724 16.999 1.00 86.50 104 ILE A C 1
ATOM 860 O O . ILE A 1 104 ? -17.735 -6.924 16.839 1.00 86.50 104 ILE A O 1
ATOM 864 N N . THR A 1 105 ? -18.174 -4.953 17.841 1.00 85.62 105 THR A N 1
ATOM 865 C CA . THR A 1 105 ? -19.280 -5.391 18.709 1.00 85.62 105 THR A CA 1
ATOM 866 C C . THR A 1 105 ? -20.420 -4.368 18.669 1.00 85.62 105 THR A C 1
ATOM 868 O O . THR A 1 105 ? -20.341 -3.373 17.948 1.00 85.62 105 THR A O 1
ATOM 871 N N . ASP A 1 106 ? -21.496 -4.587 19.430 1.00 85.06 106 ASP A N 1
ATOM 872 C CA . ASP A 1 106 ? -22.621 -3.644 19.489 1.00 85.06 106 ASP A CA 1
ATOM 873 C C . ASP A 1 106 ? -22.211 -2.269 20.036 1.00 85.06 106 ASP A C 1
ATOM 875 O O . ASP A 1 106 ? -22.784 -1.256 19.620 1.00 85.06 106 ASP A O 1
ATOM 879 N N . THR A 1 107 ? -21.196 -2.244 20.906 1.00 87.62 107 THR A N 1
ATOM 880 C CA . THR A 1 107 ? -20.708 -1.049 21.600 1.00 87.62 107 THR A CA 1
ATOM 881 C C . THR A 1 107 ? -19.292 -0.626 21.225 1.00 87.62 107 THR A C 1
ATOM 883 O O . THR A 1 107 ? -18.943 0.502 21.540 1.00 87.62 107 THR A O 1
ATOM 886 N N . LEU A 1 108 ? -18.478 -1.434 20.536 1.00 89.38 108 LEU A N 1
ATOM 887 C CA . LEU A 1 108 ? -17.116 -1.056 20.136 1.00 89.38 108 LEU A CA 1
ATOM 888 C C . LEU A 1 108 ? -16.966 -0.956 18.615 1.00 89.38 108 LEU A C 1
ATOM 890 O O . LEU A 1 108 ? -17.210 -1.913 17.872 1.00 89.38 108 LEU A O 1
ATOM 894 N N . VAL A 1 109 ? -16.469 0.193 18.165 1.00 90.75 109 VAL A N 1
ATOM 895 C CA . VAL A 1 109 ? -16.145 0.477 16.766 1.00 90.75 109 VAL A CA 1
ATOM 896 C C . VAL A 1 109 ? -14.661 0.808 16.663 1.00 90.75 109 VAL A C 1
ATOM 898 O O . VAL A 1 109 ? -14.163 1.657 17.402 1.00 90.75 109 VAL A O 1
ATOM 901 N N . VAL A 1 110 ? -13.961 0.159 15.735 1.00 89.31 110 VAL A N 1
ATOM 902 C CA . VAL A 1 110 ? -12.572 0.482 15.399 1.00 89.31 110 VAL A CA 1
ATOM 903 C C . VAL A 1 110 ? -12.544 1.263 14.095 1.00 89.31 110 VAL A C 1
ATOM 905 O O . VAL A 1 110 ? -13.192 0.890 13.119 1.00 89.31 110 VAL A O 1
ATOM 908 N N . LYS A 1 111 ? -11.784 2.353 14.055 1.00 90.12 111 LYS A N 1
ATOM 909 C CA . LYS A 1 111 ? -11.567 3.130 12.830 1.00 90.12 111 LYS A CA 1
ATOM 910 C C . LYS A 1 111 ? -10.113 3.581 12.717 1.00 90.12 111 LYS A C 1
ATOM 912 O O . LYS A 1 111 ? -9.486 3.845 13.739 1.00 90.12 111 LYS A O 1
ATOM 917 N N . PRO A 1 112 ? -9.589 3.738 11.497 1.00 89.00 112 PRO A N 1
ATOM 918 C CA . PRO A 1 112 ? -8.355 4.484 11.302 1.00 89.00 112 PRO A CA 1
ATOM 919 C C . PRO A 1 112 ? -8.592 5.991 11.494 1.00 89.00 112 PRO A C 1
ATOM 921 O O . PRO A 1 112 ? -9.706 6.488 11.285 1.00 89.00 112 PRO A O 1
ATOM 924 N N . THR A 1 113 ? -7.545 6.730 11.866 1.00 88.56 113 THR A N 1
ATOM 925 C CA . THR A 1 113 ? -7.619 8.169 12.190 1.00 88.56 113 THR A CA 1
ATOM 926 C C . THR A 1 113 ? -8.060 9.033 11.008 1.00 88.56 113 THR A C 1
ATOM 928 O O . THR A 1 113 ? -8.718 10.051 11.198 1.00 88.56 113 THR A O 1
ATOM 931 N N . TRP A 1 114 ? -7.772 8.602 9.779 1.00 87.56 114 TRP A N 1
ATOM 932 C CA . TRP A 1 114 ? -8.123 9.312 8.542 1.00 87.56 114 TRP A CA 1
ATOM 933 C C . TRP A 1 114 ? -9.553 9.065 8.035 1.00 87.56 114 TRP A C 1
ATOM 935 O O . TRP A 1 114 ? -9.913 9.563 6.969 1.00 87.56 114 TRP A O 1
ATOM 945 N N . ARG A 1 115 ? -10.375 8.270 8.734 1.00 88.44 115 ARG A N 1
ATOM 946 C CA . ARG A 1 115 ? -11.788 8.058 8.372 1.00 88.44 115 ARG A CA 1
ATOM 947 C C . ARG A 1 115 ? -12.692 8.858 9.294 1.00 88.44 115 ARG A C 1
ATOM 949 O O . ARG A 1 115 ? -12.543 8.803 10.509 1.00 88.44 115 ARG A O 1
ATOM 956 N N . ASP A 1 116 ? -13.689 9.528 8.740 1.00 91.56 116 ASP A N 1
ATOM 957 C CA . ASP A 1 116 ? -14.738 10.144 9.546 1.00 91.56 116 ASP A CA 1
ATOM 958 C C . ASP A 1 116 ? -15.793 9.106 9.944 1.00 91.56 116 ASP A C 1
ATOM 960 O O . ASP A 1 116 ? -16.226 8.288 9.131 1.00 91.56 116 ASP A O 1
ATOM 964 N N . TYR A 1 117 ? -16.222 9.142 11.206 1.00 92.00 117 TYR A N 1
ATOM 965 C CA . TYR A 1 117 ? -17.315 8.317 11.720 1.00 92.00 117 TYR A CA 1
ATOM 966 C C . TYR A 1 117 ? -18.026 9.059 12.847 1.00 92.00 117 TYR A C 1
ATOM 968 O O . TYR A 1 117 ? -17.380 9.626 13.729 1.00 92.00 117 TYR A O 1
ATOM 976 N N . THR A 1 118 ? -19.357 9.052 12.829 1.00 92.56 118 THR A N 1
ATOM 977 C CA . THR A 1 118 ? -20.175 9.628 13.900 1.00 92.56 118 THR A CA 1
ATOM 978 C C . THR A 1 118 ? -20.730 8.496 14.769 1.00 92.56 118 THR A C 1
ATOM 980 O O . THR A 1 118 ? -21.533 7.713 14.262 1.00 92.56 118 THR A O 1
ATOM 983 N N . PRO A 1 119 ? -20.325 8.387 16.050 1.00 91.25 119 PRO A N 1
ATOM 984 C CA . PRO A 1 119 ? -20.799 7.328 16.939 1.00 91.25 119 PRO A CA 1
ATOM 985 C C . PRO A 1 119 ? -22.291 7.444 17.242 1.00 91.25 119 PRO A C 1
ATOM 987 O O . PRO A 1 119 ? -22.803 8.535 17.507 1.00 91.25 119 PRO A O 1
ATOM 990 N N . ASN A 1 120 ? -22.968 6.299 17.301 1.00 91.69 120 ASN A N 1
ATOM 991 C CA . ASN A 1 120 ? -24.290 6.212 17.915 1.00 91.69 120 ASN A CA 1
ATOM 99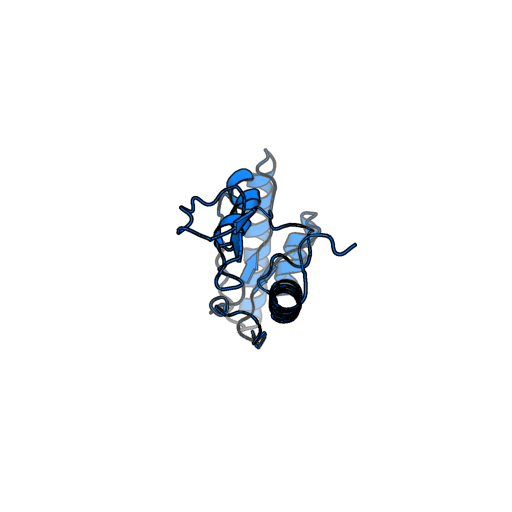2 C C . ASN A 1 120 ? -24.184 6.304 19.451 1.00 91.69 120 ASN A C 1
ATOM 994 O O . ASN A 1 120 ? -23.135 5.993 20.024 1.00 91.69 120 ASN A O 1
ATOM 998 N N . PRO A 1 121 ? -25.263 6.685 20.163 1.00 91.25 121 PRO A N 1
ATOM 999 C CA . PRO A 1 121 ? -25.270 6.679 21.623 1.00 91.25 121 PRO A CA 1
ATOM 1000 C C . PRO A 1 121 ? -24.897 5.301 22.187 1.00 91.25 121 PRO A C 1
ATOM 1002 O O . PRO A 1 121 ? -25.552 4.307 21.884 1.00 91.25 121 PRO A O 1
ATOM 1005 N N . GLY A 1 122 ? -23.859 5.258 23.026 1.00 87.19 122 GLY A N 1
ATOM 1006 C CA . GLY A 1 122 ? -23.350 4.022 23.629 1.00 87.19 122 GLY A CA 1
ATOM 1007 C C . GLY A 1 122 ? -22.227 3.334 22.846 1.00 87.19 122 GLY A C 1
ATOM 1008 O O . GLY A 1 122 ? -21.658 2.378 23.364 1.00 87.19 122 GLY A O 1
ATOM 1009 N N . GLU A 1 123 ? -21.870 3.819 21.652 1.00 92.44 123 GLU A N 1
ATOM 1010 C CA . GLU A 1 123 ? -20.681 3.347 20.938 1.00 92.44 123 GLU A CA 1
ATOM 1011 C C . GLU A 1 123 ? -19.402 3.986 21.498 1.00 92.44 123 GLU A C 1
ATOM 1013 O O . GLU A 1 123 ? -19.319 5.193 21.735 1.00 92.44 123 GLU A O 1
ATOM 1018 N N . ILE A 1 124 ? -18.386 3.152 21.679 1.00 89.75 124 ILE A N 1
ATOM 1019 C CA . IL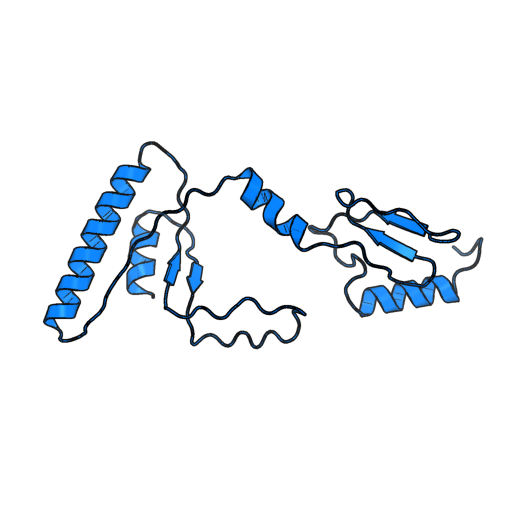E A 1 124 ? -17.022 3.487 22.056 1.00 89.75 124 ILE A CA 1
ATOM 1020 C C . ILE A 1 124 ? -16.180 3.391 20.789 1.00 89.75 124 ILE A C 1
ATOM 1022 O O . ILE A 1 124 ? -16.147 2.355 20.122 1.00 89.75 124 ILE A O 1
ATOM 1026 N N . ILE A 1 125 ? -15.494 4.484 20.469 1.00 91.75 125 ILE A N 1
ATOM 1027 C CA . ILE A 1 125 ? -14.629 4.573 19.297 1.00 91.75 125 ILE A CA 1
ATOM 1028 C C . ILE A 1 125 ? -13.190 4.302 19.714 1.00 91.75 125 ILE A C 1
ATOM 1030 O O . ILE A 1 125 ? -12.647 4.998 20.573 1.00 91.75 125 ILE A O 1
ATOM 1034 N N . LEU A 1 126 ? -12.577 3.308 19.079 1.00 88.06 126 LEU A N 1
ATOM 1035 C CA . LEU A 1 126 ? -11.163 3.000 19.211 1.00 88.06 126 LEU A CA 1
ATOM 1036 C C . LEU A 1 126 ? -10.452 3.356 17.904 1.00 88.06 126 LEU A C 1
ATOM 1038 O O . LEU A 1 126 ? -10.696 2.751 16.860 1.00 88.06 126 LEU A O 1
ATOM 1042 N N . GLU A 1 127 ? -9.578 4.355 17.959 1.00 89.12 127 GLU A N 1
ATOM 1043 C CA . GLU A 1 127 ? -8.792 4.760 16.797 1.00 89.12 127 GLU A CA 1
ATOM 1044 C C . GLU A 1 127 ? -7.514 3.920 16.721 1.00 89.12 127 GLU A C 1
ATOM 1046 O O . GLU A 1 127 ? -6.675 3.964 17.621 1.00 89.12 127 GLU A O 1
ATOM 1051 N N . ILE A 1 128 ? -7.394 3.110 15.667 1.00 85.75 128 ILE A N 1
ATOM 1052 C CA . ILE A 1 128 ? -6.217 2.277 15.402 1.00 85.75 128 ILE A CA 1
ATOM 1053 C C . ILE A 1 128 ? -5.823 2.481 13.951 1.00 85.75 128 ILE A C 1
ATOM 1055 O O . ILE A 1 128 ? -6.572 2.108 13.048 1.00 85.75 128 ILE A O 1
ATOM 1059 N N . ASP A 1 129 ? -4.625 3.019 13.739 1.00 84.81 129 ASP A N 1
ATOM 1060 C CA . ASP A 1 129 ? -4.054 3.158 12.408 1.00 84.81 129 ASP A CA 1
ATOM 1061 C C . ASP A 1 129 ? -3.442 1.826 11.946 1.00 84.81 129 ASP A C 1
ATOM 1063 O O . ASP A 1 129 ? -2.515 1.313 12.586 1.00 84.81 129 ASP A O 1
ATOM 1067 N N . PRO A 1 130 ? -3.947 1.236 10.849 1.00 73.00 130 PRO A N 1
ATOM 1068 C CA . PRO A 1 130 ? -3.335 0.068 10.241 1.00 73.00 130 PRO A CA 1
ATOM 1069 C C . PRO A 1 130 ? -1.900 0.368 9.799 1.00 73.00 130 PRO A C 1
ATOM 1071 O O . PRO A 1 130 ? -1.563 1.482 9.413 1.00 73.00 130 PRO A O 1
ATOM 1074 N N . GLY A 1 131 ? -1.033 -0.634 9.898 1.00 73.62 131 GLY A N 1
ATOM 1075 C CA . GLY A 1 131 ? 0.405 -0.499 9.689 1.00 73.62 131 GLY A CA 1
ATOM 1076 C C . GLY A 1 131 ? 1.105 -1.756 10.195 1.00 73.62 131 GLY A C 1
ATOM 1077 O O . GLY A 1 131 ? 0.716 -2.862 9.836 1.00 73.62 131 GLY A O 1
ATOM 1078 N N . MET A 1 132 ? 2.084 -1.613 11.093 1.00 59.06 132 MET A N 1
ATOM 1079 C CA . MET A 1 132 ? 2.704 -2.761 11.785 1.00 59.06 132 MET A CA 1
ATOM 1080 C C . MET A 1 132 ? 1.864 -3.314 12.953 1.00 59.06 132 MET A C 1
ATOM 1082 O O . MET A 1 132 ? 2.235 -4.320 13.558 1.00 59.06 132 MET A O 1
ATOM 1086 N N . ALA A 1 133 ? 0.763 -2.653 13.316 1.00 61.16 133 ALA A N 1
ATOM 1087 C CA . ALA A 1 133 ? -0.088 -3.086 14.417 1.00 61.16 133 ALA A CA 1
ATOM 1088 C C . ALA A 1 133 ? -0.956 -4.281 13.989 1.00 61.16 133 ALA A C 1
ATOM 1090 O O . ALA A 1 133 ? -1.882 -4.145 13.190 1.00 61.16 133 ALA A O 1
ATOM 1091 N N . PHE A 1 134 ? -0.664 -5.462 14.538 1.00 63.22 134 PHE A N 1
ATOM 1092 C CA . PHE A 1 134 ? -1.533 -6.630 14.412 1.00 63.22 134 PHE A CA 1
ATOM 1093 C C . PHE A 1 134 ? -2.757 -6.481 15.328 1.00 63.22 134 PHE A C 1
ATOM 1095 O O . PHE A 1 134 ? -2.638 -5.989 16.449 1.00 63.22 134 PHE A O 1
ATOM 1102 N N . GLY A 1 135 ? -3.925 -6.950 14.883 1.00 66.00 135 GLY A N 1
ATOM 1103 C CA . GLY A 1 135 ? -5.139 -6.948 15.705 1.00 66.00 135 GLY A CA 1
ATOM 1104 C C . GLY A 1 135 ? -5.959 -5.656 15.647 1.00 66.00 135 GLY A C 1
ATOM 1105 O O . GLY A 1 135 ? -6.527 -5.251 16.654 1.00 66.00 135 GLY A O 1
ATOM 1106 N N . THR A 1 136 ? -6.103 -5.052 14.465 1.00 68.38 136 THR A N 1
ATOM 1107 C CA . THR A 1 136 ? -7.019 -3.919 14.201 1.00 68.38 136 THR A CA 1
ATOM 1108 C C . THR A 1 136 ? -8.511 -4.279 14.323 1.00 68.38 136 THR A C 1
ATOM 1110 O O . THR A 1 136 ? -9.373 -3.446 14.073 1.00 68.38 136 THR A O 1
ATOM 1113 N N . GLY A 1 137 ? -8.843 -5.518 14.699 1.00 65.88 137 GLY A N 1
ATOM 1114 C CA . GLY A 1 137 ? -10.218 -5.979 14.914 1.00 65.88 137 GLY A CA 1
ATOM 1115 C C . GLY A 1 137 ? -10.854 -6.695 13.721 1.00 65.88 137 GLY A C 1
ATOM 1116 O O . GLY A 1 137 ? -11.827 -7.418 13.921 1.00 65.88 137 GLY A O 1
ATOM 1117 N N . THR A 1 138 ? -10.283 -6.581 12.517 1.00 68.69 138 THR A N 1
ATOM 1118 C CA . THR A 1 138 ? -10.808 -7.236 11.301 1.00 68.69 138 THR A CA 1
ATOM 1119 C C . THR A 1 138 ? -10.646 -8.756 11.319 1.00 68.69 138 THR A C 1
ATOM 1121 O O . THR A 1 138 ? -11.460 -9.475 10.747 1.00 68.69 138 THR A O 1
ATOM 1124 N N . HIS A 1 139 ? -9.625 -9.275 12.007 1.00 78.62 139 HIS A N 1
ATOM 1125 C CA . HIS A 1 139 ? -9.394 -10.714 12.079 1.00 78.62 139 HIS A CA 1
ATOM 1126 C C . HIS A 1 139 ? -10.353 -11.397 13.082 1.00 78.62 139 HIS A C 1
ATOM 1128 O O . HIS A 1 139 ? -10.513 -10.898 14.206 1.00 78.62 139 HIS A O 1
ATOM 1134 N N . PRO A 1 140 ? -10.931 -12.576 12.760 1.00 76.75 140 PRO A N 1
ATOM 1135 C CA . PRO A 1 140 ? -11.916 -13.257 13.612 1.00 76.75 140 PRO A CA 1
ATOM 1136 C C . PRO A 1 140 ? -11.462 -13.494 15.056 1.00 76.75 140 PRO A C 1
ATOM 1138 O O . PRO A 1 140 ? -12.260 -13.407 15.989 1.00 76.75 140 PRO A O 1
ATOM 1141 N N . THR A 1 141 ? -10.170 -13.761 15.261 1.00 79.75 141 THR A N 1
ATOM 1142 C CA . THR A 1 141 ? -9.606 -13.982 16.601 1.00 79.75 141 THR A CA 1
ATOM 1143 C C . THR A 1 141 ? -9.642 -12.718 17.456 1.00 79.75 141 THR A C 1
ATOM 1145 O O . THR A 1 141 ? -10.024 -12.787 18.621 1.00 79.75 141 THR A O 1
ATOM 1148 N N . THR A 1 142 ? -9.313 -11.554 16.890 1.00 81.62 142 THR A N 1
ATOM 1149 C CA . THR A 1 142 ? -9.375 -10.273 17.605 1.00 81.62 142 THR A CA 1
ATOM 1150 C C . THR A 1 142 ? -10.815 -9.927 17.964 1.00 81.62 142 THR A C 1
ATOM 1152 O O . THR A 1 142 ? -11.084 -9.547 19.102 1.00 81.62 142 THR A O 1
ATOM 1155 N N . ARG A 1 143 ? -11.756 -10.142 17.036 1.00 82.75 143 ARG A N 1
ATOM 1156 C CA . ARG A 1 143 ? -13.189 -9.927 17.274 1.00 82.75 143 ARG A CA 1
ATOM 1157 C C . ARG A 1 143 ? -13.725 -10.803 18.406 1.00 82.75 143 ARG A C 1
ATOM 1159 O O . ARG A 1 143 ? -14.430 -10.306 19.281 1.00 82.75 143 ARG A O 1
ATOM 1166 N N . LEU A 1 144 ? -13.345 -12.083 18.428 1.00 83.12 144 LEU A N 1
ATOM 1167 C CA . LEU A 1 144 ? -13.710 -13.002 19.507 1.00 83.12 144 LEU A CA 1
ATOM 1168 C C . LEU A 1 144 ? -13.146 -12.542 20.857 1.00 83.12 144 LEU A C 1
ATOM 1170 O O . LEU A 1 144 ? -13.884 -12.499 21.838 1.00 83.12 144 LEU A O 1
ATOM 1174 N N . CYS A 1 145 ? -11.863 -12.173 20.915 1.00 86.00 145 CYS A N 1
ATOM 1175 C CA . CYS A 1 145 ? -11.242 -11.684 22.146 1.00 86.00 145 CYS A CA 1
ATOM 1176 C C . CYS A 1 145 ? -11.948 -10.432 22.682 1.00 86.00 145 CYS A C 1
ATOM 1178 O O . CYS A 1 145 ? -12.255 -10.373 23.869 1.00 86.00 145 CYS A O 1
ATOM 1180 N N . ILE A 1 146 ? -12.255 -9.466 21.815 1.00 84.62 146 ILE A N 1
ATOM 1181 C CA . ILE A 1 146 ? -12.954 -8.233 22.198 1.00 84.62 146 ILE A CA 1
ATOM 1182 C C . ILE A 1 146 ? -14.362 -8.539 22.721 1.00 84.62 146 ILE A C 1
ATOM 1184 O O . ILE A 1 146 ? -14.730 -8.045 23.783 1.00 84.62 146 ILE A O 1
ATOM 1188 N N . ALA A 1 147 ? -15.121 -9.404 22.043 1.00 84.00 147 ALA A N 1
ATOM 1189 C CA . ALA A 1 147 ? -16.454 -9.801 22.499 1.00 84.00 147 ALA A CA 1
ATOM 1190 C C . ALA A 1 147 ? -16.423 -10.502 23.872 1.00 84.00 147 ALA A C 1
ATOM 1192 O O . ALA A 1 147 ? -17.320 -10.322 24.696 1.00 84.00 147 ALA A O 1
ATOM 1193 N N . LEU A 1 148 ? -15.381 -11.295 24.145 1.00 86.06 148 LEU A N 1
ATOM 1194 C CA . LEU A 1 148 ? -15.179 -11.907 25.458 1.00 86.06 148 LEU A CA 1
ATOM 1195 C C . LEU A 1 148 ? -14.827 -10.858 26.519 1.00 86.06 148 LEU A C 1
ATOM 1197 O O . LEU A 1 148 ? -15.384 -10.909 27.613 1.00 86.06 148 LEU A O 1
ATOM 1201 N N . ILE A 1 149 ? -13.959 -9.895 26.204 1.00 85.56 149 ILE A N 1
ATOM 1202 C CA . ILE A 1 149 ? -13.635 -8.789 27.114 1.00 85.56 149 ILE A CA 1
ATOM 1203 C C . ILE A 1 149 ? -14.910 -8.023 27.472 1.00 85.56 149 ILE A C 1
ATOM 1205 O O . ILE A 1 149 ? -15.202 -7.871 28.650 1.00 85.56 149 ILE A O 1
ATOM 1209 N N . GLU A 1 150 ? -15.726 -7.635 26.494 1.00 82.88 150 GLU A N 1
ATOM 1210 C CA . GLU A 1 150 ? -16.998 -6.939 26.742 1.00 82.88 150 GLU A CA 1
ATOM 1211 C C . GLU A 1 150 ? -17.954 -7.730 27.642 1.00 82.88 150 GLU A C 1
ATOM 1213 O O . GLU A 1 150 ? -18.646 -7.166 28.488 1.00 82.88 150 GLU A O 1
ATOM 1218 N N . LYS A 1 151 ? -17.989 -9.054 27.478 1.00 85.06 151 LYS A N 1
ATOM 1219 C CA . LYS A 1 151 ? -18.879 -9.924 28.248 1.00 85.06 151 LYS A CA 1
ATOM 1220 C C . LYS A 1 151 ? -18.427 -10.125 29.695 1.00 85.06 151 LYS A C 1
ATOM 1222 O O . LYS A 1 151 ? -19.272 -10.333 30.568 1.00 85.06 151 LYS A O 1
ATOM 1227 N N . TYR A 1 152 ? -17.119 -10.161 29.941 1.00 87.06 152 TYR A N 1
ATOM 1228 C CA . TYR A 1 152 ? -16.566 -10.607 31.223 1.00 87.06 152 TYR A CA 1
ATOM 1229 C C . TYR A 1 152 ? -15.893 -9.504 32.039 1.00 87.06 152 TYR A C 1
ATOM 1231 O O . TYR A 1 152 ? -15.834 -9.650 33.258 1.00 87.06 152 TYR A O 1
ATOM 1239 N N . LEU A 1 153 ? -15.431 -8.422 31.409 1.00 84.19 153 LEU A N 1
ATOM 1240 C CA . LEU A 1 153 ? -14.746 -7.321 32.079 1.00 84.19 153 LEU A CA 1
ATOM 1241 C C . LEU A 1 153 ? -15.746 -6.453 32.846 1.00 84.19 153 LEU A C 1
ATOM 1243 O O . LEU A 1 153 ? -16.738 -5.972 32.294 1.00 84.19 153 LEU A O 1
ATOM 1247 N N . ARG A 1 154 ? -15.479 -6.231 34.129 1.00 84.44 154 ARG A N 1
ATOM 1248 C CA . ARG A 1 154 ? -16.277 -5.370 35.001 1.00 84.44 154 ARG A CA 1
ATOM 1249 C C . ARG A 1 154 ? -15.473 -4.143 35.422 1.00 84.44 154 ARG A C 1
ATOM 1251 O O . ARG A 1 154 ? -14.244 -4.191 35.475 1.00 84.44 154 ARG A O 1
ATOM 1258 N N . PRO A 1 155 ? -16.146 -3.030 35.767 1.00 81.69 155 PRO A N 1
ATOM 1259 C CA . PRO A 1 155 ? -15.462 -1.870 36.322 1.00 81.69 155 PRO A CA 1
ATOM 1260 C C . PRO A 1 155 ? -14.678 -2.249 37.588 1.00 81.69 155 PRO A C 1
ATOM 1262 O O . PRO A 1 155 ? -15.274 -2.693 38.570 1.00 81.69 155 PRO A O 1
ATOM 1265 N N . GLY A 1 156 ? -13.358 -2.051 37.567 1.00 83.25 156 GLY A N 1
ATOM 1266 C CA . GLY A 1 156 ? -12.462 -2.345 38.693 1.00 83.25 156 GLY A CA 1
ATOM 1267 C C . GLY A 1 156 ? -11.703 -3.672 38.607 1.00 83.25 156 GLY A C 1
ATOM 1268 O O . GLY A 1 156 ? -10.896 -3.936 39.495 1.00 83.25 156 GLY A O 1
ATOM 1269 N N . ASP A 1 157 ? -11.919 -4.472 37.561 1.00 80.88 157 ASP A N 1
ATOM 1270 C CA . ASP A 1 157 ? -11.072 -5.633 37.278 1.00 80.88 157 ASP A CA 1
ATOM 1271 C C . ASP A 1 157 ? -9.660 -5.167 36.852 1.00 80.88 157 ASP A C 1
ATOM 1273 O O . ASP A 1 157 ? -9.521 -4.189 36.112 1.00 80.88 157 ASP A O 1
ATOM 1277 N N . THR A 1 158 ? -8.618 -5.851 37.340 1.00 62.16 158 THR A N 1
ATOM 1278 C CA . THR A 1 158 ? -7.189 -5.586 37.054 1.00 62.16 158 THR A CA 1
ATOM 1279 C C . THR A 1 158 ? -6.514 -6.775 36.404 1.00 62.16 158 THR A C 1
ATOM 1281 O O . THR A 1 158 ? -6.743 -7.895 36.919 1.00 62.16 158 THR A O 1
#

pLDDT: mean 79.37, std 10.7, range [48.81, 92.56]